Protein AF-A0A5P1E0C6-F1 (afdb_monomer_lite)

Secondary structure (DSSP, 8-state):
------PPPPPPPP---------------PPPPP----------STTSHHHHHHHHHHHHHHHHHHTSHHHHTT-HHHHHT--TT--EEHHHHTTSHHHHHHHHHHHTT-S-HHHHHHHHHHT-SSEEEETTEEEETTTGGGGS---TTSSSSSSSSS--

Organism: Asparagus officinalis (NCBI:txid4686)

Foldseek 3Di:
DDDDPDDDDDDDDDDDDDDDDDDDDPDDDDDDPDDDDDDPPPPPPVPLPPVLVVLLVQLLVVVLVCLDPVNLQPPVVQLVQQDPVAKHFVVSVCPPPSNVVSVVVCVVVDPDSQVSSQVSQVPDPQWDDDDRIIGGPPCSNVRHPPPPPDPPPPPPPPDD

Structure (mmCIF, N/CA/C/O backbone):
data_AF-A0A5P1E0C6-F1
#
_entry.id   AF-A0A5P1E0C6-F1
#
loop_
_atom_site.group_PDB
_atom_site.id
_atom_site.type_symbol
_atom_site.label_atom_id
_atom_site.label_alt_id
_atom_site.label_comp_id
_atom_site.label_asym_id
_atom_site.label_entity_id
_atom_site.label_seq_id
_atom_site.pdbx_PDB_ins_code
_atom_site.Cartn_x
_atom_site.Cartn_y
_atom_site.Cartn_z
_atom_site.occupancy
_atom_site.B_iso_or_equiv
_atom_site.auth_seq_id
_atom_site.auth_comp_id
_atom_site.auth_asym_id
_atom_site.auth_atom_id
_atom_site.pdbx_PDB_model_num
ATOM 1 N N . MET A 1 1 ? 13.993 34.635 22.133 1.00 41.94 1 MET A N 1
ATOM 2 C CA . MET A 1 1 ? 14.045 34.100 23.512 1.00 41.94 1 MET A CA 1
ATOM 3 C C . MET A 1 1 ? 12.814 33.225 23.699 1.00 41.94 1 MET A C 1
ATOM 5 O O . MET A 1 1 ? 11.709 33.728 23.561 1.00 41.94 1 MET A O 1
ATOM 9 N N . SER A 1 2 ? 13.009 31.916 23.854 1.00 43.97 2 SER A N 1
ATOM 10 C CA . SER A 1 2 ? 11.947 30.899 23.913 1.00 43.97 2 SER A CA 1
ATOM 11 C C . SER A 1 2 ? 11.315 30.817 25.309 1.00 43.97 2 SER A C 1
ATOM 13 O O . SER A 1 2 ? 12.060 30.924 26.283 1.00 43.97 2 SER A O 1
ATOM 15 N N . PRO 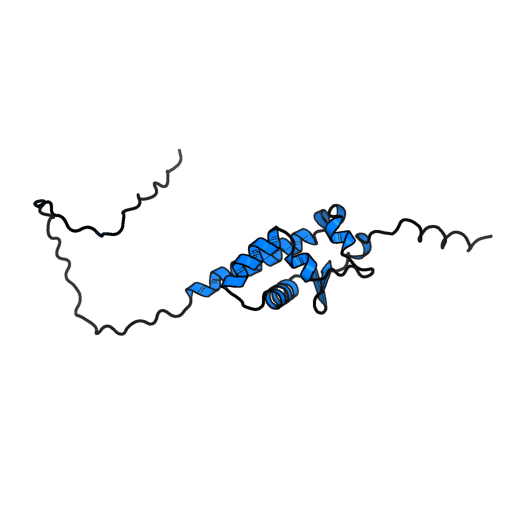A 1 3 ? 10.006 30.546 25.458 1.00 48.19 3 PRO A N 1
ATOM 16 C CA . PRO A 1 3 ? 9.462 30.100 26.732 1.00 48.19 3 PRO A CA 1
ATOM 17 C C . PRO A 1 3 ? 9.581 28.572 26.843 1.00 48.19 3 PRO A C 1
ATOM 19 O O . PRO A 1 3 ? 8.964 27.816 26.093 1.00 48.19 3 PRO A O 1
ATOM 22 N N . SER A 1 4 ? 10.419 28.120 27.774 1.00 47.03 4 SER A N 1
ATOM 23 C CA . SER A 1 4 ? 10.611 26.710 28.114 1.00 47.03 4 SER A CA 1
ATOM 24 C C . SER A 1 4 ? 9.369 26.141 28.801 1.00 47.03 4 SER A C 1
ATOM 26 O O . SER A 1 4 ? 8.987 26.581 29.883 1.00 47.03 4 SER A O 1
ATOM 28 N N . ILE A 1 5 ? 8.766 25.119 28.194 1.00 55.75 5 ILE A N 1
ATOM 29 C CA . ILE A 1 5 ? 7.744 24.276 28.823 1.00 55.75 5 ILE A CA 1
ATOM 30 C C . ILE A 1 5 ? 8.452 23.406 29.867 1.00 55.75 5 ILE A C 1
ATOM 32 O O . ILE A 1 5 ? 9.070 22.391 29.538 1.00 55.75 5 ILE A O 1
ATOM 36 N N . MET A 1 6 ? 8.403 23.819 31.133 1.00 48.59 6 MET A N 1
ATOM 37 C CA . MET A 1 6 ? 8.906 23.012 32.241 1.00 48.59 6 MET A CA 1
ATOM 38 C C . MET A 1 6 ? 7.873 21.929 32.564 1.00 48.59 6 MET A C 1
ATOM 40 O O . MET A 1 6 ? 6.776 22.209 33.042 1.00 48.59 6 MET A O 1
ATOM 44 N N . ARG A 1 7 ? 8.212 20.679 32.246 1.00 55.84 7 ARG A N 1
ATOM 45 C CA . ARG A 1 7 ? 7.417 19.499 32.605 1.00 55.84 7 ARG A CA 1
ATOM 46 C C . ARG A 1 7 ? 7.321 19.401 34.138 1.00 55.84 7 ARG A C 1
ATOM 48 O O . ARG A 1 7 ? 8.361 19.523 34.788 1.00 55.84 7 ARG A O 1
ATOM 55 N N . PRO A 1 8 ? 6.141 19.160 34.737 1.00 57.88 8 PRO A N 1
ATOM 56 C CA . PRO A 1 8 ? 6.060 18.911 36.171 1.00 57.88 8 PRO A CA 1
ATOM 57 C C . PRO A 1 8 ? 6.741 17.572 36.524 1.00 57.88 8 PRO A C 1
ATOM 59 O O . PRO A 1 8 ? 6.623 16.607 35.762 1.00 57.88 8 PRO A O 1
ATOM 62 N N . PRO A 1 9 ? 7.470 17.496 37.654 1.00 52.75 9 PRO A N 1
ATOM 63 C CA . PRO A 1 9 ? 8.163 16.286 38.075 1.00 52.75 9 PRO A CA 1
ATOM 64 C C . PRO A 1 9 ? 7.170 15.214 38.540 1.00 52.75 9 PRO A C 1
ATOM 66 O O . PRO A 1 9 ? 6.181 15.502 39.215 1.00 52.75 9 PRO A O 1
ATOM 69 N N . LEU A 1 10 ? 7.471 13.966 38.182 1.00 47.59 10 LEU A N 1
ATOM 70 C CA . LEU A 1 10 ? 6.778 12.756 38.621 1.00 47.59 10 LEU A CA 1
ATOM 71 C C . LEU A 1 10 ? 6.708 12.719 40.155 1.00 47.59 10 LEU A C 1
ATOM 73 O O . LEU A 1 10 ? 7.746 12.700 40.815 1.00 47.59 10 LEU A O 1
ATOM 77 N N . ARG A 1 11 ? 5.500 12.672 40.729 1.00 55.47 11 ARG A N 1
ATOM 78 C CA . ARG A 1 11 ? 5.332 12.249 42.125 1.00 55.47 11 ARG A CA 1
ATOM 79 C C . ARG A 1 11 ? 5.000 10.752 42.169 1.00 55.47 11 ARG A C 1
ATOM 81 O O . ARG A 1 11 ? 4.111 10.332 41.427 1.00 55.47 11 ARG A O 1
ATOM 88 N N . PRO A 1 12 ? 5.698 9.953 42.999 1.00 43.66 12 PRO A N 1
ATOM 89 C CA . PRO A 1 12 ? 5.427 8.527 43.165 1.00 43.6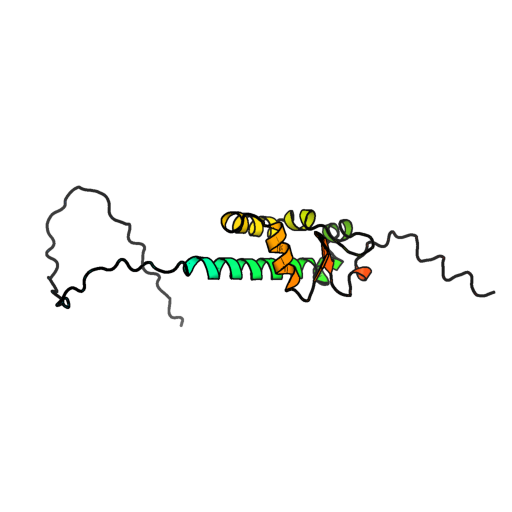6 12 PRO A CA 1
ATOM 90 C C . PRO A 1 12 ? 4.098 8.303 43.895 1.00 43.66 12 PRO A C 1
ATOM 92 O O . PRO A 1 12 ? 3.757 9.050 44.813 1.00 43.66 12 PRO A O 1
ATOM 95 N N . PHE A 1 13 ? 3.365 7.261 43.504 1.00 47.72 13 PHE A N 1
ATOM 96 C CA . PHE A 1 13 ? 2.170 6.804 44.213 1.00 47.72 13 PHE A CA 1
ATOM 97 C C . PHE A 1 13 ? 2.519 6.225 45.601 1.00 47.72 13 PHE A C 1
ATOM 99 O O . PHE A 1 13 ? 3.617 5.693 45.780 1.00 47.72 13 PHE A O 1
ATOM 106 N N . PRO A 1 14 ? 1.606 6.334 46.587 1.00 45.62 14 PRO A N 1
ATOM 107 C CA . PRO A 1 14 ? 1.903 6.132 47.996 1.00 45.62 14 PRO A CA 1
ATOM 108 C C . PRO A 1 14 ? 1.764 4.667 48.408 1.00 45.62 14 PRO A C 1
ATOM 110 O O . PRO A 1 14 ? 0.719 4.042 48.247 1.00 45.62 14 PRO A O 1
ATOM 113 N N . GLY A 1 15 ? 2.814 4.157 49.031 1.00 47.97 15 GLY A N 1
ATOM 114 C CA . GLY A 1 15 ? 2.782 2.916 49.779 1.00 47.97 15 GLY A CA 1
ATOM 115 C C . GLY A 1 15 ? 4.091 2.781 50.525 1.00 47.97 15 GLY A C 1
ATOM 116 O O . GLY A 1 15 ? 5.066 2.352 49.931 1.00 47.97 15 GLY A O 1
ATOM 117 N N . ASN A 1 16 ? 4.127 3.233 51.779 1.00 41.41 16 ASN A N 1
ATOM 118 C CA . ASN A 1 16 ? 4.887 2.589 52.848 1.00 41.41 16 ASN A CA 1
ATOM 119 C C . ASN A 1 16 ? 4.484 3.186 54.215 1.00 41.41 16 ASN A C 1
ATOM 121 O O . ASN A 1 16 ? 4.415 4.411 54.343 1.00 41.41 16 ASN A O 1
ATOM 125 N N . PRO A 1 17 ? 4.215 2.349 55.234 1.00 49.72 17 PRO A N 1
ATOM 126 C CA . PRO A 1 17 ? 3.846 2.781 56.572 1.00 49.72 17 PRO A CA 1
ATOM 127 C C . PRO A 1 17 ? 5.102 2.857 57.445 1.00 49.72 17 PRO A C 1
ATOM 129 O O . PRO A 1 17 ? 5.602 1.833 57.891 1.00 49.72 17 PRO A O 1
ATOM 132 N N . MET A 1 18 ? 5.631 4.048 57.708 1.00 47.81 18 MET A N 1
ATOM 133 C CA . MET A 1 18 ? 6.392 4.300 58.937 1.00 47.81 18 MET A CA 1
ATOM 134 C C . MET A 1 18 ? 6.604 5.797 59.114 1.00 47.81 18 MET A C 1
ATOM 136 O O . MET A 1 18 ? 6.928 6.513 58.171 1.00 47.81 18 MET A O 1
ATOM 140 N N . GLY A 1 19 ? 6.282 6.258 60.317 1.00 49.53 19 GLY A N 1
ATOM 141 C CA . GLY A 1 19 ? 5.934 7.639 60.582 1.00 49.53 19 GLY A CA 1
ATOM 142 C C . GLY A 1 19 ? 7.094 8.614 60.572 1.00 49.53 19 GLY A C 1
ATOM 143 O O . GLY A 1 19 ? 8.206 8.272 60.938 1.00 49.53 19 GLY A O 1
ATOM 144 N N . PHE A 1 20 ? 6.757 9.861 60.265 1.00 45.25 20 PHE A N 1
ATOM 145 C CA . PHE A 1 20 ? 7.398 11.039 60.825 1.00 45.25 20 PHE A CA 1
ATOM 146 C C . PHE A 1 20 ? 6.290 12.061 61.100 1.00 45.25 20 PHE A C 1
ATOM 148 O O . PHE A 1 20 ? 5.470 12.362 60.234 1.00 45.25 20 PHE A O 1
ATOM 155 N N . HIS A 1 21 ? 6.211 12.464 62.366 1.00 46.50 21 HIS A N 1
ATOM 156 C CA . HIS A 1 21 ? 5.286 13.448 62.918 1.00 46.50 21 HIS A CA 1
ATOM 157 C C . HIS A 1 21 ? 5.655 14.868 62.455 1.00 46.50 21 HIS A C 1
ATOM 159 O O . HIS A 1 21 ? 6.815 15.138 62.154 1.00 46.50 21 HIS A O 1
ATOM 165 N N . ASP A 1 22 ? 4.662 15.756 62.534 1.00 50.59 22 ASP A N 1
ATOM 166 C CA . ASP A 1 22 ? 4.786 17.216 62.643 1.00 50.59 22 ASP A CA 1
ATOM 167 C C . ASP A 1 22 ? 5.135 18.036 61.384 1.00 50.59 22 ASP A C 1
ATOM 169 O O . ASP A 1 22 ? 6.271 18.434 61.150 1.00 50.59 22 ASP A O 1
ATOM 173 N N . VAL A 1 23 ? 4.100 18.400 60.617 1.00 48.44 23 VAL A N 1
ATOM 174 C CA . VAL A 1 23 ? 4.017 19.720 59.962 1.00 48.44 23 VAL A CA 1
ATOM 175 C C . VAL A 1 23 ? 2.539 20.119 59.836 1.00 48.44 23 VAL A C 1
ATOM 177 O O . VAL A 1 23 ? 1.795 19.458 59.108 1.00 48.44 23 VAL A O 1
ATOM 180 N N . PRO A 1 24 ? 2.062 21.173 60.526 1.00 41.38 24 PRO A N 1
ATOM 181 C CA . PRO A 1 24 ? 0.678 21.613 60.404 1.00 41.38 24 PRO A CA 1
ATOM 182 C C . PRO A 1 24 ? 0.473 22.287 59.042 1.00 41.38 24 PRO A C 1
ATOM 184 O O . PRO A 1 24 ? 0.970 23.383 58.787 1.00 41.38 24 PRO A O 1
ATOM 187 N N . HIS A 1 25 ? -0.263 21.633 58.144 1.00 46.19 25 HIS A N 1
ATOM 188 C CA . HIS A 1 25 ? -0.724 22.264 56.910 1.00 46.19 25 HIS A CA 1
ATOM 189 C C . HIS A 1 25 ? -1.952 23.139 57.213 1.00 46.19 25 HIS A C 1
ATOM 191 O O . HIS A 1 25 ? -2.878 22.663 57.874 1.00 46.19 25 HIS A O 1
ATOM 197 N N . PRO A 1 26 ? -1.993 24.405 56.755 1.00 42.91 26 PRO A N 1
ATOM 198 C CA . PRO A 1 26 ? -3.139 25.272 56.990 1.00 42.91 26 PRO A CA 1
ATOM 199 C C . PRO A 1 26 ? -4.388 24.673 56.333 1.00 42.91 26 PRO A C 1
ATOM 201 O O . PRO A 1 26 ? -4.433 24.440 55.125 1.00 42.91 26 PRO A O 1
ATOM 204 N N . ILE A 1 27 ? -5.396 24.400 57.159 1.00 37.31 27 ILE A N 1
ATOM 205 C CA . ILE A 1 27 ? -6.679 23.816 56.773 1.00 37.31 27 ILE A CA 1
ATOM 206 C C . ILE A 1 27 ? -7.473 24.853 55.967 1.00 37.31 27 ILE A C 1
ATOM 208 O O . ILE A 1 27 ? -8.076 25.765 56.528 1.00 37.31 27 ILE A O 1
ATOM 212 N N . TYR A 1 28 ? -7.476 24.722 54.640 1.00 40.53 28 TYR A N 1
ATOM 213 C CA . TYR A 1 28 ? -8.391 25.459 53.764 1.00 40.53 28 TYR A CA 1
ATOM 214 C C . TYR A 1 28 ? -9.650 24.602 53.557 1.00 40.53 28 TYR A C 1
ATOM 216 O O . TYR A 1 28 ? -9.662 23.689 52.733 1.00 40.53 28 TYR A O 1
ATOM 224 N N . ILE A 1 29 ? -10.705 24.837 54.347 1.00 39.88 29 ILE A N 1
ATOM 225 C CA . ILE A 1 29 ? -11.998 24.149 54.181 1.00 39.88 29 ILE A CA 1
ATOM 226 C C . ILE A 1 29 ? -12.760 24.836 53.044 1.00 39.88 29 ILE A C 1
ATOM 228 O O . ILE A 1 29 ? -13.276 25.938 53.212 1.00 39.88 29 ILE A O 1
ATOM 232 N N . MET A 1 30 ? -12.838 24.184 51.883 1.00 46.28 30 MET A N 1
ATOM 233 C CA . MET A 1 30 ? -13.811 24.542 50.846 1.00 46.28 30 MET A CA 1
ATOM 234 C C . MET A 1 30 ? -15.181 23.926 51.186 1.00 46.28 30 MET A C 1
ATOM 236 O O . MET A 1 30 ? -15.235 22.752 51.562 1.00 46.28 30 MET A O 1
ATOM 240 N N . PRO A 1 31 ? -16.292 24.669 51.035 1.00 40.03 31 PRO A N 1
ATOM 241 C CA . PRO A 1 31 ? -17.631 24.139 51.264 1.00 40.03 31 PRO A CA 1
ATOM 242 C C . PRO A 1 31 ? -18.027 23.175 50.134 1.00 40.03 31 PRO A C 1
ATOM 244 O O . PRO A 1 31 ? -18.014 23.532 48.957 1.00 40.03 31 PRO A O 1
ATOM 247 N N . GLN A 1 32 ? -18.359 21.937 50.498 1.00 47.38 32 GLN A N 1
ATOM 248 C CA . GLN A 1 32 ? -18.805 20.888 49.577 1.00 47.38 32 GLN A CA 1
ATOM 249 C C . GLN A 1 32 ? -20.314 21.054 49.295 1.00 47.38 32 GLN A C 1
ATOM 251 O O . GLN A 1 32 ? -21.074 21.222 50.251 1.00 47.38 32 GLN A O 1
ATOM 256 N N . PRO A 1 33 ? -20.784 21.020 48.032 1.00 45.44 33 PRO A N 1
ATOM 257 C CA . PRO A 1 33 ? -22.214 21.052 47.730 1.00 45.44 33 PRO A CA 1
ATOM 258 C C . PRO A 1 33 ? -22.906 19.722 48.102 1.00 45.44 33 PRO A C 1
ATOM 260 O O . PRO A 1 33 ? -22.259 18.672 48.098 1.00 45.44 33 PRO A O 1
ATOM 263 N N . PRO A 1 34 ? -24.213 19.755 48.433 1.00 50.59 34 PRO A N 1
ATOM 264 C CA . PRO A 1 34 ? -24.933 18.633 49.030 1.00 50.59 34 PRO A CA 1
ATOM 265 C C . PRO A 1 34 ? -24.958 17.392 48.128 1.00 50.59 34 PRO A C 1
ATOM 267 O O . PRO A 1 34 ? -25.196 17.459 46.923 1.00 50.59 34 PRO A O 1
ATOM 270 N N . SER A 1 35 ? -24.701 16.252 48.764 1.00 56.81 35 SER A N 1
ATOM 271 C CA . SER A 1 35 ? -24.497 14.919 48.201 1.00 56.81 35 SER A CA 1
ATOM 272 C C . SER A 1 35 ? -25.648 14.439 47.314 1.00 56.81 35 SER A C 1
ATOM 274 O O . SER A 1 35 ? -26.707 14.056 47.812 1.00 56.81 35 SER A O 1
ATOM 276 N N . VAL A 1 36 ? -25.409 14.377 46.002 1.00 54.34 36 VAL A N 1
ATOM 277 C CA . VAL A 1 36 ? -26.194 13.529 45.095 1.00 54.34 36 VAL A CA 1
ATOM 278 C C . VAL A 1 36 ? -25.740 12.067 45.240 1.00 54.34 36 VAL A C 1
ATOM 280 O O . VAL A 1 36 ? -24.536 11.818 45.352 1.00 54.34 36 VAL A O 1
ATOM 283 N N . PRO A 1 37 ? -26.662 11.087 45.264 1.00 46.75 37 PRO A N 1
ATOM 284 C CA . PRO A 1 37 ? -26.302 9.679 45.377 1.00 46.75 37 PRO A CA 1
ATOM 285 C C . PRO A 1 37 ? -25.487 9.233 44.158 1.00 46.75 37 PRO A C 1
ATOM 287 O O . PRO A 1 37 ? -25.848 9.491 43.009 1.00 46.75 37 PRO A O 1
ATOM 290 N N . PHE A 1 38 ? -24.362 8.577 44.439 1.00 50.94 38 PHE A N 1
ATO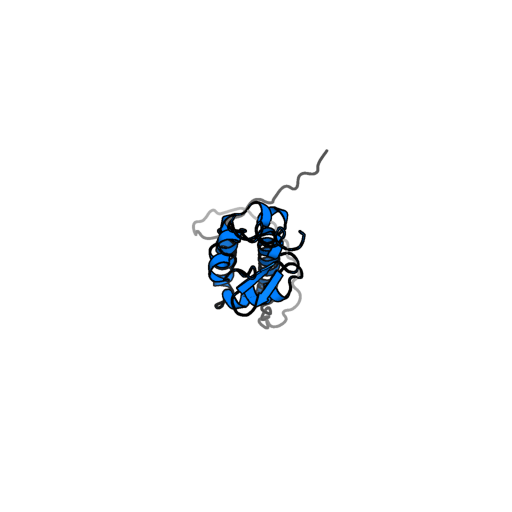M 291 C CA . PHE A 1 38 ? -23.395 8.077 43.470 1.00 50.94 38 PHE A CA 1
ATOM 292 C C . PHE A 1 38 ? -24.035 6.996 42.592 1.00 50.94 38 PHE A C 1
ATOM 294 O O . PHE A 1 38 ? -24.077 5.821 42.952 1.00 50.94 38 PHE A O 1
ATOM 301 N N . VAL A 1 39 ? -24.541 7.393 41.428 1.00 52.50 39 VAL A N 1
ATOM 302 C CA . VAL A 1 39 ? -24.747 6.457 40.324 1.00 52.50 39 VAL A CA 1
ATOM 303 C C . VAL A 1 39 ? -23.352 6.181 39.758 1.00 52.50 39 VAL A C 1
ATOM 305 O O . VAL A 1 39 ? -22.677 7.145 39.384 1.00 52.50 39 VAL A O 1
ATOM 308 N N . PRO A 1 40 ? -22.865 4.926 39.713 1.00 45.34 40 PRO A N 1
ATOM 309 C CA . PRO A 1 40 ? -21.612 4.631 39.040 1.00 45.34 40 PRO A CA 1
ATOM 310 C C . PRO A 1 40 ? -21.799 5.001 37.571 1.00 45.34 40 PRO A C 1
ATOM 312 O O . PRO A 1 40 ? -22.482 4.304 36.822 1.00 45.34 40 PRO A O 1
ATOM 315 N N . TYR A 1 41 ? -21.232 6.138 37.172 1.00 46.06 41 TYR A N 1
ATOM 316 C CA . TYR A 1 41 ? -21.118 6.510 35.774 1.00 46.06 41 TYR A CA 1
ATOM 317 C C . TYR A 1 41 ? -20.312 5.406 35.094 1.00 46.06 41 TYR A C 1
ATOM 319 O O . TYR A 1 41 ? -19.089 5.336 35.224 1.00 46.06 41 TYR A O 1
ATOM 327 N N . GLN A 1 42 ? -21.005 4.515 34.389 1.00 49.59 42 GLN A N 1
ATOM 328 C CA . GLN A 1 42 ? -20.379 3.673 33.388 1.00 49.59 42 GLN A CA 1
ATOM 329 C C . GLN A 1 42 ? -19.858 4.629 32.321 1.00 49.59 42 GLN A C 1
ATOM 331 O O . GLN A 1 42 ? -20.617 5.122 31.490 1.00 49.59 42 GLN A O 1
ATOM 336 N N . VAL A 1 43 ? -18.571 4.968 32.400 1.00 55.09 43 VAL A N 1
ATOM 337 C CA . VAL A 1 43 ? -17.883 5.651 31.309 1.00 55.09 43 VAL A CA 1
ATOM 338 C C . VAL A 1 43 ? -18.064 4.783 30.061 1.00 55.09 43 VAL A C 1
ATOM 340 O O . VAL A 1 43 ? -17.653 3.621 30.073 1.00 55.09 43 VAL A O 1
ATOM 343 N N . PRO A 1 44 ? -18.716 5.279 28.995 1.00 50.03 44 PRO A N 1
ATOM 344 C CA . PRO A 1 44 ? -18.810 4.523 27.757 1.00 50.03 44 PRO A CA 1
ATOM 345 C C . PRO A 1 44 ? -17.391 4.267 27.242 1.00 50.03 44 PRO A C 1
ATOM 347 O O . PRO A 1 44 ? -16.526 5.132 27.382 1.00 50.03 44 PRO A O 1
ATOM 350 N N . ASN A 1 45 ? -17.159 3.102 26.635 1.00 56.56 45 ASN A N 1
ATOM 351 C CA . ASN A 1 45 ? -15.893 2.602 26.071 1.00 56.56 45 ASN A CA 1
ATOM 352 C C . ASN A 1 45 ? -15.227 3.489 24.974 1.00 56.56 45 ASN A C 1
ATOM 354 O O . ASN A 1 45 ? -14.529 2.983 24.097 1.00 56.56 45 ASN A O 1
ATOM 358 N N . ALA A 1 46 ? -15.382 4.812 24.994 1.00 52.84 46 ALA A N 1
ATOM 359 C CA . ALA A 1 46 ? -14.878 5.746 23.990 1.00 52.84 46 ALA A CA 1
ATOM 360 C C . ALA A 1 46 ? -13.338 5.809 23.884 1.00 52.84 46 ALA A C 1
ATOM 362 O O . ALA A 1 46 ? -12.821 6.366 22.920 1.00 52.84 46 ALA A O 1
ATOM 363 N N . MET A 1 47 ? -12.584 5.220 24.819 1.00 51.19 47 MET A N 1
ATOM 364 C CA . MET A 1 47 ? -11.114 5.256 24.780 1.00 51.19 47 MET A CA 1
ATOM 365 C C . MET A 1 47 ? -10.472 4.280 23.778 1.00 51.19 47 MET A C 1
ATOM 367 O O . MET A 1 47 ? -9.298 4.443 23.458 1.00 51.19 47 MET A O 1
ATOM 371 N N . PHE A 1 48 ? -11.202 3.291 23.251 1.00 51.97 48 PHE A N 1
ATOM 372 C CA . PHE A 1 48 ? -10.628 2.294 22.328 1.00 51.97 48 PHE A CA 1
ATOM 373 C C . PHE A 1 48 ? -10.614 2.721 20.852 1.00 51.97 48 PHE A C 1
ATOM 375 O O . PHE A 1 48 ? -9.857 2.168 20.055 1.00 51.97 48 PHE A O 1
ATOM 382 N N . PHE A 1 49 ? -11.420 3.712 20.477 1.00 52.50 49 PHE A N 1
ATOM 383 C CA . PHE A 1 49 ? -11.632 4.084 19.078 1.00 52.50 49 PHE A CA 1
ATOM 384 C C . PHE A 1 49 ? -10.485 4.890 18.428 1.00 52.50 49 PHE A C 1
ATOM 386 O O . PHE A 1 49 ? -10.065 4.503 17.338 1.00 52.50 49 PHE A O 1
ATOM 393 N N . PRO A 1 50 ? -9.860 5.911 19.059 1.00 61.00 50 PRO A N 1
ATOM 394 C CA . PRO A 1 50 ? -8.860 6.730 18.359 1.00 61.00 50 PRO A CA 1
ATOM 395 C C . PRO A 1 50 ? -7.558 5.978 18.029 1.00 61.00 50 PRO A C 1
ATOM 397 O O . PRO A 1 50 ? -6.859 6.328 17.073 1.00 61.00 50 PRO A O 1
ATOM 400 N N . ALA A 1 51 ? -7.222 4.931 18.788 1.00 68.19 51 ALA A N 1
ATOM 401 C CA . ALA A 1 51 ? -6.019 4.134 18.551 1.00 68.19 51 ALA A CA 1
ATOM 402 C C . ALA A 1 51 ? -6.146 3.255 17.296 1.00 68.19 51 ALA A C 1
ATOM 404 O O . ALA A 1 51 ? -5.204 3.150 16.511 1.00 68.19 51 ALA A O 1
ATOM 405 N N . LEU A 1 52 ? -7.323 2.662 17.078 1.00 72.38 52 LEU A N 1
ATOM 406 C CA . LEU A 1 52 ? -7.591 1.788 15.936 1.00 72.38 52 LEU A CA 1
ATOM 407 C C . LEU A 1 52 ? -7.570 2.557 14.611 1.00 72.38 52 LEU A C 1
ATOM 409 O O . LEU A 1 52 ? -6.977 2.088 13.640 1.00 72.38 52 LEU A O 1
ATOM 413 N N . ASP A 1 53 ? -8.163 3.750 14.581 1.00 78.75 53 ASP A N 1
ATOM 414 C CA . ASP A 1 53 ? -8.170 4.604 13.388 1.00 78.75 53 ASP A CA 1
ATOM 415 C C . ASP A 1 53 ? -6.777 5.158 13.068 1.00 78.75 53 ASP A C 1
ATOM 417 O O . ASP A 1 53 ? -6.365 5.185 11.906 1.00 78.75 53 ASP A O 1
ATOM 421 N N . SER A 1 54 ? -5.999 5.501 14.099 1.00 82.94 54 SER A N 1
ATOM 422 C CA . SER A 1 54 ? -4.599 5.905 13.929 1.00 82.94 54 SER A CA 1
ATOM 423 C C . SER A 1 54 ? -3.754 4.775 13.326 1.00 82.94 54 SER A C 1
ATOM 425 O O . SER A 1 54 ? -2.992 5.004 12.386 1.00 82.94 54 SER A O 1
ATOM 427 N N . LEU A 1 55 ? -3.929 3.537 13.804 1.00 83.06 55 LEU A N 1
ATOM 428 C CA . LEU A 1 55 ? -3.249 2.360 13.255 1.00 83.06 55 LEU A CA 1
ATOM 429 C C . LEU A 1 55 ? -3.685 2.058 11.814 1.00 83.06 55 LEU A C 1
ATOM 431 O O . LEU A 1 55 ? -2.838 1.712 10.989 1.00 83.06 55 LEU A O 1
ATOM 435 N N . ARG A 1 56 ? -4.976 2.229 11.482 1.00 85.25 56 ARG A N 1
ATOM 436 C CA . ARG A 1 56 ? -5.467 2.122 10.094 1.00 85.25 56 ARG A CA 1
ATOM 437 C C . ARG A 1 56 ? -4.759 3.109 9.180 1.00 85.25 56 ARG A C 1
ATOM 439 O O . ARG A 1 56 ? -4.255 2.704 8.137 1.00 85.25 56 ARG A O 1
ATOM 446 N N . ALA A 1 57 ? -4.685 4.377 9.576 1.00 86.25 57 ALA A N 1
ATOM 447 C CA . ALA A 1 57 ? -4.030 5.414 8.784 1.00 86.25 57 ALA A CA 1
ATOM 448 C C . ALA A 1 57 ? -2.530 5.130 8.590 1.00 86.25 57 ALA A C 1
ATOM 450 O O . ALA A 1 57 ? -2.012 5.260 7.481 1.00 86.25 57 ALA A O 1
ATOM 451 N N . GLN A 1 58 ? -1.840 4.680 9.643 1.00 87.38 58 GLN A N 1
ATOM 452 C CA . GLN A 1 58 ? -0.427 4.294 9.566 1.00 87.38 58 GLN A CA 1
ATOM 453 C C . GLN A 1 58 ? -0.200 3.105 8.630 1.00 87.38 58 GLN A C 1
ATOM 455 O O . GLN A 1 58 ? 0.722 3.135 7.813 1.00 87.38 58 GLN A O 1
ATOM 460 N N . LEU A 1 59 ? -1.044 2.075 8.726 1.00 88.06 59 LEU A N 1
ATOM 461 C CA . LEU A 1 59 ? -0.994 0.917 7.841 1.00 88.06 59 LEU A CA 1
ATOM 462 C C . LEU A 1 59 ? -1.232 1.331 6.387 1.00 88.06 59 LEU A C 1
ATOM 464 O O . LEU A 1 59 ? -0.459 0.941 5.515 1.00 88.06 59 LEU A O 1
ATOM 468 N N . LEU A 1 60 ? -2.260 2.143 6.137 1.00 89.19 60 LEU A N 1
ATOM 469 C CA . LEU A 1 60 ? -2.600 2.642 4.808 1.00 89.19 60 LEU A CA 1
ATOM 470 C C . LEU A 1 60 ? -1.410 3.369 4.182 1.00 89.19 60 LEU A C 1
ATOM 472 O O . LEU A 1 60 ? -0.921 2.947 3.138 1.00 89.19 60 LEU A O 1
ATOM 476 N N . HIS A 1 61 ? -0.865 4.367 4.876 1.00 89.81 61 HIS A N 1
ATOM 477 C CA . HIS A 1 61 ? 0.287 5.125 4.397 1.00 89.81 61 HIS A CA 1
ATOM 478 C C . HIS A 1 61 ? 1.512 4.234 4.135 1.00 89.81 61 HIS A C 1
ATOM 480 O O . HIS A 1 61 ? 2.233 4.414 3.153 1.00 89.81 61 HIS A O 1
ATOM 486 N N . GLN A 1 62 ? 1.746 3.234 4.988 1.00 89.81 62 GLN A N 1
ATOM 487 C CA . GLN A 1 62 ? 2.885 2.337 4.832 1.00 89.81 62 GLN A CA 1
ATOM 488 C C . GLN A 1 62 ? 2.754 1.434 3.598 1.00 89.81 62 GLN A C 1
ATOM 490 O O . GLN A 1 62 ? 3.750 1.219 2.904 1.00 89.81 62 GLN A O 1
ATOM 495 N N . ILE A 1 63 ? 1.555 0.921 3.305 1.00 89.12 63 ILE A N 1
ATOM 496 C CA . ILE A 1 63 ? 1.323 0.136 2.087 1.00 89.12 63 ILE A CA 1
ATOM 497 C C . ILE A 1 63 ? 1.383 1.028 0.846 1.00 89.12 63 ILE A C 1
ATOM 499 O O . ILE A 1 63 ? 2.043 0.661 -0.124 1.00 89.12 63 ILE A O 1
ATOM 503 N N . GLU A 1 64 ? 0.782 2.217 0.880 1.00 90.94 64 GLU A N 1
ATOM 504 C CA . GLU A 1 64 ? 0.855 3.164 -0.238 1.00 90.94 64 GLU A CA 1
ATOM 505 C C . GLU A 1 64 ? 2.296 3.542 -0.579 1.00 90.94 64 GLU A C 1
ATOM 507 O O . GLU A 1 64 ? 2.650 3.622 -1.753 1.00 90.94 64 GLU A O 1
ATOM 512 N N . TYR A 1 65 ? 3.153 3.685 0.432 1.00 90.44 65 TYR A N 1
ATOM 513 C CA . TYR A 1 65 ? 4.579 3.897 0.225 1.00 90.44 65 TYR A CA 1
ATOM 514 C C . TYR A 1 65 ? 5.259 2.701 -0.454 1.00 90.44 65 TYR A C 1
ATOM 516 O O . TYR A 1 65 ? 6.018 2.895 -1.404 1.00 90.44 65 TYR A O 1
ATOM 524 N N . TYR A 1 66 ? 4.988 1.466 -0.017 1.00 89.44 66 TYR A N 1
ATOM 525 C CA . TYR A 1 66 ? 5.575 0.272 -0.643 1.00 89.44 66 TYR A CA 1
ATOM 526 C C . TYR A 1 66 ? 5.177 0.124 -2.114 1.00 89.44 66 TYR A C 1
ATOM 528 O O . TYR A 1 66 ? 6.008 -0.247 -2.944 1.00 89.44 66 TYR A O 1
ATOM 536 N N . PHE A 1 67 ? 3.930 0.467 -2.437 1.00 89.81 67 PHE A N 1
ATOM 537 C CA . PHE A 1 67 ? 3.405 0.474 -3.801 1.00 89.81 67 PHE A CA 1
ATOM 538 C C . PHE A 1 67 ? 3.586 1.823 -4.518 1.00 89.81 67 PHE A C 1
ATOM 540 O O . PHE A 1 67 ? 3.046 2.017 -5.606 1.00 89.81 67 PHE A O 1
ATOM 547 N N . SER A 1 68 ? 4.349 2.759 -3.949 1.00 90.50 68 SER A N 1
ATOM 548 C CA . SER A 1 68 ? 4.677 4.017 -4.618 1.00 90.50 68 SER A CA 1
ATOM 549 C C . SER A 1 68 ? 5.638 3.776 -5.778 1.00 90.50 68 SER A C 1
ATOM 551 O O . SER A 1 68 ? 6.465 2.864 -5.749 1.00 90.50 68 SER A O 1
ATOM 553 N N . ASP A 1 69 ? 5.583 4.639 -6.786 1.00 89.06 69 ASP A N 1
ATOM 554 C CA . ASP A 1 69 ? 6.397 4.533 -7.999 1.00 89.06 69 ASP A CA 1
ATOM 555 C C . ASP A 1 69 ? 7.912 4.569 -7.690 1.00 89.06 69 ASP A C 1
ATOM 557 O O . ASP A 1 69 ? 8.728 3.899 -8.334 1.00 89.06 69 ASP A O 1
ATOM 561 N N . GLN A 1 70 ? 8.292 5.309 -6.643 1.00 88.94 70 GLN A N 1
ATOM 562 C CA . GLN A 1 70 ? 9.671 5.416 -6.165 1.00 88.94 70 GLN A CA 1
ATOM 563 C C . GLN A 1 70 ? 10.171 4.145 -5.468 1.00 88.94 70 GLN A C 1
ATOM 565 O O . GLN A 1 70 ? 11.346 3.809 -5.619 1.00 88.94 70 GLN A O 1
ATOM 570 N N . ASN A 1 71 ? 9.314 3.456 -4.704 1.00 90.44 71 ASN A N 1
ATOM 571 C CA . ASN A 1 71 ? 9.691 2.200 -4.057 1.00 90.44 71 ASN A CA 1
ATOM 572 C C . ASN A 1 71 ? 9.655 1.051 -5.066 1.00 90.44 71 ASN A C 1
ATOM 574 O O . ASN A 1 71 ? 10.644 0.343 -5.213 1.00 90.44 71 ASN A O 1
ATOM 578 N N . LEU A 1 72 ? 8.572 0.930 -5.838 1.00 88.19 72 LEU A N 1
ATOM 579 C CA . LEU A 1 72 ? 8.387 -0.134 -6.827 1.00 88.19 72 LEU A CA 1
ATOM 580 C C . LEU A 1 72 ? 9.482 -0.192 -7.888 1.00 88.19 72 LEU A C 1
ATOM 582 O O . LEU A 1 72 ? 9.791 -1.271 -8.371 1.00 88.19 72 LEU A O 1
ATOM 586 N N . SER A 1 73 ? 10.091 0.934 -8.255 1.00 86.06 73 SER A N 1
ATOM 587 C CA . SER A 1 73 ? 11.206 0.946 -9.212 1.00 86.06 73 SER A CA 1
ATOM 588 C C . SER A 1 73 ? 12.505 0.348 -8.654 1.00 86.06 73 SER A C 1
ATOM 590 O O . SER A 1 73 ? 13.329 -0.136 -9.429 1.00 86.06 73 SER A O 1
ATOM 592 N N . LYS A 1 74 ? 12.693 0.358 -7.329 1.00 87.38 74 LYS A N 1
ATOM 593 C CA . LYS A 1 74 ? 13.939 -0.045 -6.650 1.00 87.38 74 LYS A CA 1
ATOM 594 C C . LYS A 1 74 ? 13.807 -1.340 -5.854 1.00 87.38 74 LYS A C 1
ATOM 596 O O . LYS A 1 74 ? 14.790 -2.052 -5.675 1.00 87.38 74 LYS A O 1
ATOM 601 N N . ASP A 1 75 ? 12.614 -1.623 -5.352 1.00 87.44 75 ASP A N 1
ATOM 602 C CA . ASP A 1 75 ? 12.336 -2.725 -4.441 1.00 87.44 75 ASP A CA 1
ATOM 603 C C . ASP A 1 75 ? 12.151 -4.029 -5.219 1.00 87.44 75 ASP A C 1
ATOM 605 O O . ASP A 1 75 ? 11.049 -4.440 -5.590 1.00 87.44 75 ASP A O 1
ATOM 609 N N . GLU A 1 76 ? 13.276 -4.682 -5.496 1.00 86.19 76 GLU A N 1
ATOM 610 C CA . GLU A 1 76 ? 13.298 -5.951 -6.211 1.00 86.19 76 GLU A CA 1
ATOM 611 C C . GLU A 1 76 ? 12.570 -7.062 -5.443 1.00 86.19 76 GLU A C 1
ATOM 613 O O . GLU A 1 76 ? 11.976 -7.941 -6.062 1.00 86.19 76 GLU A O 1
ATOM 618 N N . PHE A 1 77 ? 12.557 -7.017 -4.106 1.00 88.38 77 PHE A N 1
ATOM 619 C CA . PHE A 1 77 ? 11.846 -8.014 -3.312 1.00 88.38 77 PHE A CA 1
ATOM 620 C C . PHE A 1 77 ? 10.348 -7.969 -3.605 1.00 88.38 77 PHE A C 1
ATOM 622 O O . PHE A 1 77 ? 9.738 -9.017 -3.830 1.00 88.38 77 PHE A O 1
ATOM 629 N N . LEU A 1 78 ? 9.764 -6.768 -3.634 1.00 88.00 78 LEU A N 1
ATOM 630 C CA . LEU A 1 78 ? 8.342 -6.611 -3.913 1.00 88.00 78 LEU A CA 1
ATOM 631 C C . LEU A 1 78 ? 8.024 -7.009 -5.360 1.00 88.00 78 LEU A C 1
ATOM 633 O O . LEU A 1 78 ? 7.084 -7.767 -5.584 1.00 88.00 78 LEU A O 1
ATOM 637 N N . ARG A 1 79 ? 8.859 -6.600 -6.323 1.00 88.06 79 ARG A N 1
ATOM 638 C CA . ARG A 1 79 ? 8.696 -6.967 -7.740 1.00 88.06 79 ARG A CA 1
ATOM 639 C C . ARG A 1 79 ? 8.830 -8.473 -7.995 1.00 88.06 79 ARG A C 1
ATOM 641 O O . ARG A 1 79 ? 8.087 -9.009 -8.802 1.00 88.06 79 ARG A O 1
ATOM 648 N N . ARG A 1 80 ? 9.727 -9.177 -7.293 1.00 89.19 80 ARG A N 1
ATOM 649 C CA . ARG A 1 80 ? 9.886 -10.645 -7.395 1.00 89.19 80 ARG A CA 1
ATOM 650 C C . ARG A 1 80 ? 8.679 -11.426 -6.873 1.00 89.19 80 ARG A C 1
ATOM 652 O O . ARG A 1 80 ? 8.509 -12.582 -7.236 1.00 89.19 80 ARG A O 1
ATOM 659 N N . HIS A 1 81 ? 7.876 -10.819 -6.000 1.00 89.75 81 HIS A N 1
ATOM 660 C CA . HIS A 1 81 ? 6.648 -11.418 -5.472 1.00 89.75 81 HIS A CA 1
ATOM 661 C C . HIS A 1 81 ? 5.388 -10.950 -6.214 1.00 89.75 81 HIS A C 1
ATOM 663 O O . HIS A 1 81 ? 4.286 -11.327 -5.812 1.00 89.75 81 HIS A O 1
ATOM 669 N N . MET A 1 82 ? 5.536 -10.133 -7.262 1.00 89.31 82 MET A N 1
ATOM 670 C CA . MET A 1 82 ? 4.449 -9.824 -8.184 1.00 89.31 82 MET A CA 1
ATOM 671 C C . MET A 1 82 ? 4.268 -10.982 -9.164 1.00 89.31 82 MET A C 1
ATOM 673 O O . MET A 1 82 ? 5.241 -11.471 -9.732 1.00 89.31 82 MET A O 1
ATOM 677 N N . ASP A 1 83 ? 3.021 -11.401 -9.373 1.00 88.50 83 ASP A N 1
ATOM 678 C CA . ASP A 1 83 ? 2.681 -12.297 -10.481 1.00 88.50 83 ASP A CA 1
ATOM 679 C C . ASP A 1 83 ? 2.658 -11.556 -11.834 1.00 88.50 83 ASP A C 1
ATOM 681 O O . ASP A 1 83 ? 2.845 -10.339 -11.895 1.00 88.50 83 ASP A O 1
ATOM 685 N N . ASP A 1 84 ? 2.385 -12.275 -12.929 1.00 86.44 84 ASP A N 1
ATOM 686 C CA . ASP A 1 84 ? 2.307 -11.724 -14.299 1.00 86.44 84 ASP A CA 1
ATOM 687 C C . ASP A 1 84 ? 1.249 -10.621 -14.465 1.00 86.44 84 ASP A C 1
ATOM 689 O O . ASP A 1 84 ? 1.177 -9.939 -15.489 1.00 86.44 84 ASP A O 1
ATOM 693 N N . GLN A 1 85 ? 0.377 -10.467 -13.472 1.00 86.44 85 GLN A N 1
ATOM 694 C CA . GLN A 1 85 ? -0.6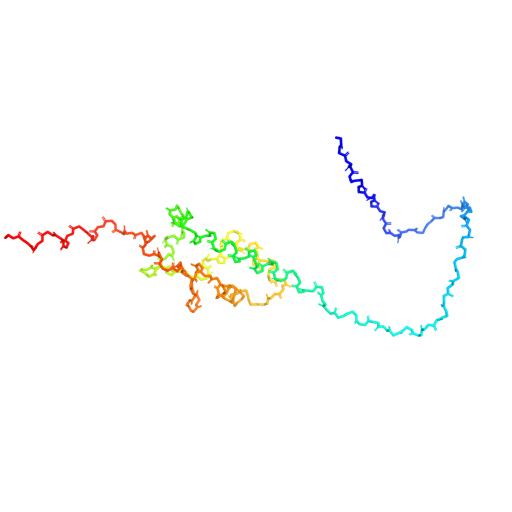63 -9.455 -13.414 1.00 86.44 85 GLN A CA 1
ATOM 695 C C . GLN A 1 85 ? -0.369 -8.393 -12.350 1.00 86.44 85 GLN A C 1
ATOM 697 O O . GLN A 1 85 ? -1.211 -7.525 -12.141 1.00 86.44 85 GLN A O 1
ATOM 702 N N . GLY A 1 86 ? 0.795 -8.419 -11.694 1.00 87.94 86 GLY A N 1
ATOM 703 C CA . GLY A 1 86 ? 1.232 -7.444 -10.695 1.00 87.94 86 GLY A CA 1
ATOM 704 C C . GLY A 1 86 ? 0.702 -7.680 -9.277 1.00 87.94 86 GLY A C 1
ATOM 705 O O . GLY A 1 86 ? 0.875 -6.811 -8.419 1.00 87.94 86 GLY A O 1
ATOM 706 N N . TRP A 1 87 ? 0.022 -8.797 -9.010 1.00 92.62 87 TRP A N 1
ATOM 707 C CA . TRP A 1 87 ? -0.546 -9.083 -7.696 1.00 92.62 87 TRP A CA 1
ATOM 708 C C . TRP A 1 87 ? 0.477 -9.659 -6.731 1.00 92.62 87 TRP A C 1
ATOM 710 O O . TRP A 1 87 ? 1.256 -10.545 -7.072 1.00 92.62 87 TRP A O 1
ATOM 720 N N . VAL A 1 88 ? 0.387 -9.206 -5.483 1.00 92.12 88 VAL A N 1
ATOM 721 C CA . VAL A 1 88 ? 1.216 -9.650 -4.365 1.00 92.12 88 VAL A CA 1
ATOM 722 C C . VAL A 1 88 ? 0.312 -10.247 -3.278 1.00 92.12 88 VAL A C 1
ATOM 724 O O . VAL A 1 88 ? -0.653 -9.594 -2.866 1.00 92.12 88 VAL A O 1
ATOM 727 N N . PRO A 1 89 ? 0.585 -11.466 -2.780 1.00 91.50 89 PRO A N 1
ATOM 728 C CA . PRO A 1 89 ? -0.185 -12.061 -1.689 1.00 91.50 89 PRO A CA 1
ATOM 729 C C . PRO A 1 89 ? -0.058 -11.262 -0.388 1.00 91.50 89 PRO A C 1
ATOM 731 O O . PRO A 1 89 ? 1.036 -10.827 -0.016 1.00 91.50 89 PRO A O 1
ATOM 734 N N . ILE A 1 90 ? -1.148 -11.150 0.373 1.00 88.00 90 ILE A N 1
ATOM 735 C CA . ILE A 1 90 ? -1.142 -10.461 1.678 1.00 88.00 90 ILE A CA 1
ATOM 736 C C . ILE A 1 90 ? -0.174 -11.119 2.654 1.00 88.00 90 ILE A C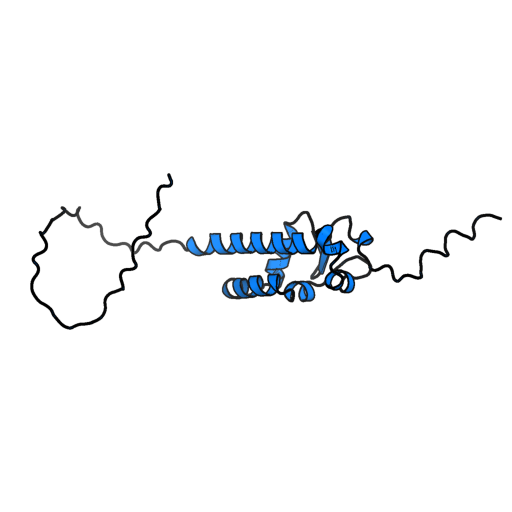 1
ATOM 738 O O . ILE A 1 90 ? 0.476 -10.423 3.429 1.00 88.00 90 ILE A O 1
ATOM 742 N N . SER A 1 91 ? 0.006 -12.437 2.566 1.00 87.50 91 SER A N 1
ATOM 743 C CA . SER A 1 91 ? 0.989 -13.181 3.357 1.00 87.50 91 SER A CA 1
ATOM 744 C C . SER A 1 91 ? 2.420 -12.666 3.175 1.00 87.50 91 SER A C 1
ATOM 746 O O . SER A 1 91 ? 3.213 -12.730 4.109 1.00 87.50 91 SER A O 1
ATOM 748 N N . VAL A 1 92 ? 2.766 -12.137 1.996 1.00 88.69 92 VAL A N 1
ATOM 749 C CA . VAL A 1 92 ? 4.073 -11.504 1.751 1.00 88.69 92 VAL A CA 1
ATOM 750 C C . VAL A 1 92 ? 4.114 -10.129 2.411 1.00 88.69 92 VAL A C 1
ATOM 752 O O . VAL A 1 92 ? 5.062 -9.809 3.123 1.00 88.69 92 VAL A O 1
ATOM 755 N N . ILE A 1 93 ? 3.050 -9.342 2.242 1.00 85.69 93 ILE A N 1
ATOM 756 C CA . ILE A 1 93 ? 2.946 -7.982 2.782 1.00 85.69 93 ILE A CA 1
ATOM 757 C C . ILE A 1 93 ? 2.981 -7.985 4.316 1.00 85.69 93 ILE A C 1
ATOM 759 O O . ILE A 1 93 ? 3.673 -7.170 4.921 1.00 85.69 93 ILE A O 1
ATOM 763 N N . ALA A 1 94 ? 2.306 -8.945 4.949 1.00 82.62 94 ALA A N 1
ATOM 764 C CA . ALA A 1 94 ? 2.290 -9.133 6.397 1.00 82.62 94 ALA A CA 1
ATOM 765 C C . ALA A 1 94 ? 3.680 -9.443 6.984 1.00 82.62 94 ALA A C 1
ATOM 767 O O . ALA A 1 94 ? 3.912 -9.213 8.168 1.00 82.62 94 ALA A O 1
ATOM 768 N N . ARG A 1 95 ? 4.618 -9.938 6.166 1.00 82.88 95 ARG A N 1
ATOM 769 C CA . ARG A 1 95 ? 5.992 -10.257 6.582 1.00 82.88 95 ARG A CA 1
ATOM 770 C C . ARG A 1 95 ? 6.956 -9.077 6.464 1.00 82.88 95 ARG A C 1
ATOM 772 O O . ARG A 1 95 ? 8.083 -9.187 6.942 1.00 82.88 95 ARG A O 1
ATOM 779 N N . PHE A 1 96 ? 6.561 -7.957 5.856 1.00 84.12 96 PHE A N 1
ATOM 780 C CA . PHE A 1 96 ? 7.422 -6.777 5.802 1.00 84.12 96 PHE A CA 1
ATOM 781 C C . PHE A 1 96 ? 7.671 -6.223 7.199 1.00 84.12 96 PHE A C 1
ATOM 783 O O . PHE A 1 96 ? 6.719 -5.999 7.934 1.00 84.12 96 PHE A O 1
ATOM 790 N N . ASN A 1 97 ? 8.924 -5.908 7.542 1.00 79.44 97 ASN A N 1
ATOM 791 C CA . ASN A 1 97 ? 9.299 -5.457 8.890 1.00 79.44 97 ASN A CA 1
ATOM 792 C C . ASN A 1 97 ? 8.394 -4.344 9.448 1.00 79.44 97 ASN A C 1
ATOM 794 O O . ASN A 1 97 ? 8.010 -4.396 10.611 1.00 79.44 97 ASN A O 1
ATOM 798 N N . ARG A 1 98 ? 8.012 -3.350 8.633 1.00 77.81 98 ARG A N 1
ATOM 799 C CA . ARG A 1 98 ? 7.138 -2.259 9.100 1.00 77.81 98 ARG A CA 1
ATOM 800 C C . ARG A 1 98 ? 5.679 -2.678 9.255 1.00 77.81 98 ARG A C 1
ATOM 802 O O . ARG A 1 98 ? 5.025 -2.235 10.192 1.00 77.81 98 ARG A O 1
ATOM 809 N N . VAL A 1 99 ? 5.183 -3.544 8.373 1.00 78.88 99 VAL A N 1
ATOM 810 C CA . VAL A 1 99 ? 3.823 -4.091 8.478 1.00 78.88 99 VAL A CA 1
ATOM 811 C C . VAL A 1 99 ? 3.745 -5.042 9.668 1.00 78.88 99 VAL A C 1
ATOM 813 O O . VAL A 1 99 ? 2.836 -4.900 10.469 1.00 78.88 99 VAL A O 1
ATOM 816 N N . ALA A 1 100 ? 4.744 -5.905 9.862 1.00 77.88 100 ALA A N 1
ATOM 817 C CA . ALA A 1 100 ? 4.845 -6.837 10.979 1.00 77.88 100 ALA A CA 1
ATOM 818 C C . ALA A 1 100 ? 4.774 -6.130 12.345 1.00 77.88 100 ALA A C 1
ATOM 820 O O . ALA A 1 100 ? 4.100 -6.598 13.263 1.00 77.88 100 ALA A O 1
ATOM 821 N N . LEU A 1 101 ? 5.435 -4.976 12.493 1.00 80.81 101 LEU A N 1
ATOM 822 C CA . LEU A 1 101 ? 5.357 -4.170 13.718 1.00 80.81 101 LEU A CA 1
ATOM 823 C C . LEU A 1 101 ? 3.939 -3.635 13.961 1.00 80.81 101 LEU A C 1
ATOM 825 O O . LEU A 1 101 ? 3.420 -3.753 15.071 1.00 80.81 101 LEU A O 1
ATOM 829 N N . LEU A 1 102 ? 3.290 -3.105 12.920 1.00 76.56 102 LEU A N 1
ATOM 830 C CA . LEU A 1 102 ? 1.909 -2.622 13.001 1.00 76.56 102 LEU A CA 1
ATOM 831 C C . LEU A 1 102 ? 0.923 -3.769 13.263 1.00 76.56 102 LEU A C 1
ATOM 833 O O . LEU A 1 102 ? 0.007 -3.621 14.067 1.00 76.56 102 LEU A O 1
ATOM 837 N N . THR A 1 103 ? 1.124 -4.941 12.656 1.00 74.62 103 THR A N 1
ATOM 838 C CA . THR A 1 103 ? 0.255 -6.106 12.856 1.00 74.62 103 THR A CA 1
ATOM 839 C C . THR A 1 103 ? 0.382 -6.698 14.254 1.00 74.62 103 THR A C 1
ATOM 841 O O . THR A 1 103 ? -0.622 -7.141 14.793 1.00 74.62 103 THR A O 1
ATOM 844 N N . ASN A 1 104 ? 1.562 -6.652 14.885 1.00 78.69 104 ASN A N 1
ATOM 845 C CA . ASN A 1 104 ? 1.712 -7.027 16.299 1.00 78.69 104 ASN A CA 1
ATOM 846 C C . ASN A 1 104 ? 0.915 -6.094 17.223 1.00 78.69 104 ASN A C 1
ATOM 848 O O . ASN A 1 104 ? 0.301 -6.549 18.184 1.00 78.69 104 ASN A O 1
ATOM 852 N N . GLN A 1 105 ? 0.880 -4.794 16.919 1.00 75.56 105 GLN A N 1
ATOM 853 C CA . GLN A 1 105 ? 0.032 -3.851 17.655 1.00 75.56 105 GLN A CA 1
ATOM 854 C C . GLN A 1 105 ? -1.458 -4.132 17.407 1.00 75.56 105 GLN A C 1
ATOM 856 O O . GLN A 1 105 ? -2.261 -4.079 18.335 1.00 75.56 105 GLN A O 1
ATOM 861 N N . LEU A 1 106 ? -1.820 -4.496 16.173 1.00 75.06 106 LEU A N 1
ATOM 862 C CA . LEU A 1 106 ? -3.185 -4.867 15.801 1.00 75.06 106 LEU A CA 1
ATOM 863 C C . LEU A 1 106 ? -3.634 -6.199 16.409 1.00 75.06 106 LEU A C 1
ATOM 865 O O . LEU A 1 106 ? -4.812 -6.317 16.715 1.00 75.06 106 LEU A O 1
ATOM 869 N N . MET A 1 107 ? -2.743 -7.169 16.648 1.00 73.75 107 MET A N 1
ATOM 870 C CA . MET A 1 107 ? -3.087 -8.437 17.317 1.00 73.75 107 MET A CA 1
ATOM 871 C C . MET A 1 107 ? -3.719 -8.229 18.691 1.00 73.75 107 MET A C 1
ATOM 873 O O . MET A 1 107 ? -4.584 -8.999 19.092 1.00 73.75 107 MET A O 1
ATOM 877 N N . GLN A 1 108 ? -3.322 -7.169 19.395 1.00 69.50 108 GLN A N 1
ATOM 878 C CA . GLN A 1 108 ? -3.895 -6.825 20.697 1.00 69.50 108 GLN A CA 1
ATOM 879 C C . GLN A 1 108 ? -5.317 -6.250 20.586 1.00 69.50 108 GLN A C 1
ATOM 881 O O . GLN A 1 108 ? -6.019 -6.148 21.588 1.00 69.50 108 GLN A O 1
ATOM 886 N N . LEU A 1 109 ? -5.737 -5.843 19.382 1.00 67.69 109 LEU A N 1
ATOM 887 C CA . LEU A 1 109 ? -6.993 -5.134 19.123 1.00 67.69 109 LEU A CA 1
ATOM 888 C C . LEU A 1 109 ? -7.956 -5.915 18.215 1.00 67.69 109 LEU A C 1
ATOM 890 O O . LEU A 1 109 ? -9.161 -5.682 18.269 1.00 67.69 109 LEU A O 1
ATOM 894 N N . THR A 1 110 ? -7.461 -6.825 17.372 1.00 69.62 110 THR A N 1
ATOM 895 C CA . THR A 1 110 ? -8.272 -7.622 16.446 1.00 69.62 110 THR A CA 1
ATOM 896 C C . THR A 1 110 ? -7.739 -9.043 16.295 1.00 69.62 110 THR A C 1
ATOM 898 O O . THR A 1 110 ? -6.542 -9.270 16.137 1.00 69.62 110 THR A O 1
ATOM 901 N N . ASN A 1 111 ? -8.661 -10.007 16.255 1.00 75.19 111 ASN A N 1
ATOM 902 C CA . ASN A 1 111 ? -8.352 -11.419 16.019 1.00 75.19 111 ASN A CA 1
ATOM 903 C C . ASN A 1 111 ? -8.138 -11.747 14.531 1.00 75.19 111 ASN A C 1
ATOM 905 O O . ASN A 1 111 ? -7.701 -12.846 14.203 1.00 75.19 111 ASN A O 1
ATOM 909 N N . ASN A 1 112 ? -8.455 -10.819 13.616 1.00 81.38 112 ASN A N 1
ATOM 910 C CA . ASN A 1 112 ? -8.351 -11.052 12.175 1.00 81.38 112 ASN A CA 1
ATOM 911 C C . ASN A 1 112 ? -7.614 -9.908 11.462 1.00 81.38 112 ASN A C 1
ATOM 913 O O . ASN A 1 112 ? -8.205 -8.960 10.942 1.00 81.38 112 ASN A O 1
ATOM 917 N N . ILE A 1 113 ? -6.286 -10.017 11.450 1.00 81.12 113 ILE A N 1
ATOM 918 C CA . ILE A 1 113 ? -5.372 -9.034 10.856 1.00 81.12 113 ILE A CA 1
ATOM 919 C C . ILE A 1 113 ? -5.526 -8.979 9.333 1.00 81.12 113 ILE A C 1
ATOM 921 O O . ILE A 1 113 ? -5.485 -7.898 8.752 1.00 81.12 113 ILE A O 1
ATOM 925 N N . GLN A 1 114 ? -5.713 -10.129 8.678 1.00 82.94 114 GLN A N 1
ATOM 926 C CA . GLN A 1 114 ? -5.822 -10.189 7.219 1.00 82.94 114 GLN A CA 1
ATOM 927 C C . GLN A 1 114 ? -7.054 -9.425 6.737 1.00 82.94 114 GLN A C 1
ATOM 929 O O . GLN A 1 114 ? -6.934 -8.560 5.869 1.00 82.94 114 GLN A O 1
ATOM 934 N N . GLN A 1 115 ? -8.207 -9.653 7.376 1.00 84.00 115 GLN A N 1
ATOM 935 C CA . GLN A 1 115 ? -9.421 -8.895 7.087 1.00 84.00 115 GLN A CA 1
ATOM 936 C C . GLN A 1 115 ? -9.217 -7.402 7.340 1.00 84.00 115 GLN A C 1
ATOM 938 O O . GLN A 1 115 ? -9.648 -6.572 6.547 1.00 84.00 115 GLN A O 1
ATOM 943 N N . PHE A 1 116 ? -8.521 -7.040 8.416 1.00 84.62 116 PHE A N 1
ATOM 944 C CA . PHE A 1 116 ? -8.246 -5.641 8.719 1.00 84.62 116 PHE A CA 1
ATOM 945 C C . PHE A 1 116 ? -7.391 -4.957 7.642 1.00 84.62 116 PHE A C 1
ATOM 947 O O . PHE A 1 116 ? -7.699 -3.832 7.240 1.00 84.62 116 PHE A O 1
ATOM 954 N N . ILE A 1 117 ? -6.345 -5.631 7.151 1.00 85.06 117 ILE A N 1
ATOM 955 C CA . ILE A 1 117 ? -5.520 -5.135 6.043 1.00 85.06 117 ILE A CA 1
ATOM 956 C C . ILE A 1 117 ? -6.393 -4.970 4.797 1.00 85.06 117 ILE A C 1
ATOM 958 O O . ILE A 1 117 ? -6.377 -3.900 4.200 1.00 85.06 117 ILE A O 1
ATOM 962 N N . LEU A 1 118 ? -7.201 -5.973 4.444 1.00 87.12 118 LEU A N 1
ATOM 963 C CA . LEU A 1 118 ? -8.103 -5.929 3.288 1.00 87.12 118 LEU A CA 1
ATOM 964 C C . LEU A 1 118 ? -9.064 -4.739 3.338 1.00 87.12 118 LEU A C 1
ATOM 966 O O . LEU A 1 118 ? -9.122 -3.965 2.384 1.00 87.12 118 LEU A O 1
ATOM 970 N N . GLU A 1 119 ? -9.786 -4.567 4.447 1.00 86.25 119 GLU A N 1
ATOM 971 C CA . GLU A 1 119 ? -10.725 -3.454 4.618 1.00 86.25 119 GLU A CA 1
ATOM 972 C C . GLU A 1 119 ? -10.009 -2.103 4.539 1.00 86.25 119 GLU A C 1
ATOM 974 O O . GLU A 1 119 ? -10.496 -1.185 3.887 1.00 86.25 119 GLU A O 1
ATOM 979 N N . THR A 1 120 ? -8.815 -1.991 5.128 1.00 86.12 120 THR A N 1
ATOM 980 C CA . THR A 1 120 ? -8.018 -0.757 5.056 1.00 86.12 120 THR A CA 1
ATOM 981 C C . THR A 1 120 ? -7.559 -0.472 3.624 1.00 86.12 120 THR A C 1
ATOM 983 O O . THR A 1 120 ? -7.632 0.662 3.163 1.00 86.12 120 THR A O 1
ATOM 986 N N . MET A 1 121 ? -7.124 -1.496 2.887 1.00 87.44 121 MET A N 1
ATOM 987 C CA . MET A 1 121 ? -6.655 -1.346 1.507 1.00 87.44 121 MET A CA 1
ATOM 988 C C . MET A 1 121 ? -7.781 -1.049 0.519 1.00 87.44 121 MET A C 1
ATOM 990 O O . MET A 1 121 ? -7.549 -0.348 -0.462 1.00 87.44 121 MET A O 1
ATOM 994 N N . ARG A 1 122 ? -9.009 -1.512 0.784 1.00 86.88 122 ARG A N 1
ATOM 995 C CA . ARG A 1 122 ? -10.192 -1.147 -0.015 1.00 86.88 122 ARG A CA 1
ATOM 996 C C . ARG A 1 122 ? -10.480 0.356 -0.000 1.00 86.88 122 ARG A C 1
ATOM 998 O O . ARG A 1 122 ? -11.086 0.850 -0.945 1.00 86.88 122 ARG A O 1
ATOM 1005 N N . LEU A 1 123 ? -10.041 1.072 1.037 1.00 84.31 123 LEU A N 1
ATOM 1006 C CA . LEU A 1 123 ? -10.183 2.528 1.140 1.00 84.31 123 LEU A CA 1
ATOM 1007 C C . LEU A 1 123 ? -9.129 3.292 0.325 1.00 84.31 123 LEU A C 1
ATOM 1009 O O . LEU A 1 123 ? -9.323 4.471 0.036 1.00 84.31 123 LEU A O 1
ATOM 1013 N N . SER A 1 124 ? -8.014 2.652 -0.040 1.00 86.69 124 SER A N 1
ATOM 1014 C CA . SER A 1 124 ? -6.932 3.313 -0.770 1.00 86.69 124 SER A CA 1
ATOM 1015 C C . SER A 1 124 ? -7.268 3.479 -2.255 1.00 86.69 124 SER A C 1
ATOM 1017 O O . SER A 1 124 ? -7.831 2.600 -2.912 1.00 86.69 124 SER A O 1
ATOM 1019 N N . THR A 1 125 ? -6.872 4.621 -2.818 1.00 86.88 125 THR A N 1
ATOM 1020 C CA . THR A 1 125 ? -6.960 4.910 -4.259 1.00 86.88 125 THR A CA 1
ATOM 1021 C C . THR A 1 125 ? -5.704 4.477 -5.021 1.00 86.88 125 THR A C 1
ATOM 1023 O O . THR A 1 125 ? -5.710 4.421 -6.251 1.00 86.88 125 THR A O 1
ATOM 1026 N N . VAL A 1 126 ? -4.628 4.150 -4.301 1.00 87.56 126 VAL A N 1
ATOM 1027 C CA . VAL A 1 126 ? -3.306 3.799 -4.837 1.00 87.56 126 VAL A CA 1
ATOM 1028 C C . VAL A 1 126 ? -3.234 2.317 -5.193 1.00 87.56 126 VAL A C 1
ATOM 1030 O O . VAL A 1 126 ? -2.583 1.957 -6.179 1.00 87.56 126 VAL A O 1
ATOM 1033 N N . VAL A 1 127 ? -3.904 1.464 -4.420 1.00 90.75 127 VAL A N 1
ATOM 1034 C CA . VAL A 1 127 ? -3.887 0.007 -4.588 1.00 90.75 127 VAL A CA 1
ATOM 1035 C C . VAL A 1 127 ? -5.269 -0.554 -4.928 1.00 90.75 127 VAL A C 1
ATOM 1037 O O . VAL A 1 127 ? -6.305 0.100 -4.786 1.00 90.75 127 VAL A O 1
ATOM 1040 N N . GLU A 1 128 ? -5.272 -1.774 -5.446 1.00 91.00 128 GLU A N 1
ATOM 1041 C CA . GLU A 1 128 ? -6.451 -2.601 -5.677 1.00 91.00 128 GLU A CA 1
ATOM 1042 C C . GLU A 1 128 ? -6.320 -3.892 -4.877 1.00 91.00 128 GLU A C 1
ATOM 1044 O O . GLU A 1 128 ? -5.215 -4.389 -4.647 1.00 91.00 128 GLU A O 1
ATOM 1049 N N . VAL A 1 129 ? -7.463 -4.435 -4.469 1.00 90.69 129 VAL A N 1
ATOM 1050 C CA . VAL A 1 129 ? -7.553 -5.647 -3.659 1.00 90.69 129 VAL A CA 1
ATOM 1051 C C . VAL A 1 129 ? -8.411 -6.663 -4.398 1.00 90.69 129 VAL A C 1
ATOM 1053 O O . VAL A 1 129 ? -9.531 -6.348 -4.799 1.00 90.69 129 VAL A O 1
ATOM 1056 N N . GLN A 1 130 ? -7.907 -7.885 -4.548 1.00 89.62 130 GLN A N 1
ATOM 1057 C CA . GLN A 1 130 ? -8.645 -9.001 -5.133 1.00 89.62 130 GLN A CA 1
ATOM 1058 C C . GLN A 1 130 ? -8.405 -10.258 -4.299 1.00 89.62 130 GLN A C 1
ATOM 1060 O O . GLN A 1 130 ? -7.289 -10.771 -4.239 1.00 89.62 130 GLN A O 1
ATOM 1065 N N . GLY A 1 131 ? -9.460 -10.762 -3.652 1.00 88.25 131 GLY A N 1
ATOM 1066 C CA . GLY A 1 131 ? -9.340 -11.888 -2.723 1.00 88.25 131 GLY A CA 1
ATOM 1067 C C . GLY A 1 131 ? -8.325 -11.577 -1.623 1.00 88.25 131 GLY A C 1
ATOM 1068 O O . GLY A 1 131 ? -8.476 -10.582 -0.922 1.00 88.25 131 GLY A O 1
ATOM 1069 N N . GLU A 1 132 ? -7.274 -12.392 -1.525 1.00 88.62 132 GLU A N 1
ATOM 1070 C CA . GLU A 1 132 ? -6.166 -12.238 -0.567 1.00 88.62 132 GLU A CA 1
ATOM 1071 C C . GLU A 1 132 ? -4.891 -11.651 -1.203 1.00 88.62 132 GLU A C 1
ATOM 1073 O O . GLU A 1 132 ? -3.766 -11.898 -0.752 1.00 88.62 132 GLU A O 1
ATOM 1078 N N . LYS A 1 133 ? -5.047 -10.886 -2.288 1.00 90.75 133 LYS A N 1
ATOM 1079 C CA . LYS A 1 133 ? -3.946 -10.256 -3.018 1.00 90.75 133 LYS A CA 1
ATOM 1080 C C . LYS A 1 133 ? -4.145 -8.749 -3.164 1.00 90.75 133 LYS A C 1
ATOM 1082 O O . LYS A 1 133 ? -5.271 -8.252 -3.229 1.00 90.75 133 LYS A O 1
ATOM 1087 N N . ILE A 1 134 ? -3.028 -8.029 -3.248 1.00 91.38 134 ILE A N 1
ATOM 1088 C CA . ILE A 1 134 ? -2.968 -6.572 -3.402 1.00 91.38 134 ILE A CA 1
ATOM 1089 C C . ILE A 1 134 ? -2.077 -6.229 -4.597 1.00 91.38 134 ILE A C 1
ATOM 1091 O O . ILE A 1 134 ? -1.053 -6.874 -4.818 1.00 91.38 134 ILE A O 1
ATOM 1095 N N . ARG A 1 135 ? -2.454 -5.208 -5.366 1.00 91.81 135 ARG A N 1
ATOM 1096 C CA . ARG A 1 135 ? -1.694 -4.724 -6.526 1.00 91.81 135 ARG A CA 1
ATOM 1097 C C . ARG A 1 135 ? -1.717 -3.201 -6.618 1.00 91.81 135 ARG A C 1
ATOM 1099 O O . ARG A 1 135 ? -2.671 -2.560 -6.187 1.00 91.81 135 ARG A O 1
ATOM 1106 N N . ARG A 1 136 ? -0.698 -2.614 -7.255 1.00 91.81 136 ARG A N 1
ATOM 1107 C CA . ARG A 1 136 ? -0.687 -1.196 -7.652 1.00 91.81 136 ARG A CA 1
ATOM 1108 C C . ARG A 1 136 ? -1.751 -0.896 -8.718 1.00 91.81 136 ARG A C 1
ATOM 1110 O O . ARG A 1 136 ? -1.750 -1.499 -9.789 1.00 91.81 136 ARG A O 1
ATOM 1117 N N . ARG A 1 137 ? -2.619 0.086 -8.467 1.00 90.56 137 ARG A N 1
ATOM 1118 C CA . ARG A 1 137 ? -3.647 0.522 -9.425 1.00 90.56 137 ARG A CA 1
ATOM 1119 C C . ARG A 1 137 ? -3.017 1.146 -10.680 1.00 90.56 137 ARG A C 1
ATOM 1121 O O . ARG A 1 137 ? -2.071 1.918 -10.564 1.00 90.56 137 ARG A O 1
ATOM 1128 N N . ASN A 1 138 ? -3.566 0.847 -11.860 1.00 82.50 138 ASN A N 1
ATOM 1129 C CA . ASN A 1 138 ? -3.267 1.436 -13.185 1.00 82.50 138 ASN A CA 1
ATOM 1130 C C . ASN A 1 138 ? -1.848 1.276 -13.775 1.00 82.50 138 ASN A C 1
ATOM 1132 O O . ASN A 1 138 ? -1.724 1.246 -14.995 1.00 82.50 138 ASN A O 1
ATOM 1136 N N . VAL A 1 139 ? -0.787 1.182 -12.968 1.00 83.00 139 VAL A N 1
ATOM 1137 C CA . VAL A 1 139 ? 0.613 1.259 -13.448 1.00 83.00 139 VAL A CA 1
ATOM 1138 C C . VAL A 1 139 ? 1.468 0.034 -13.111 1.00 83.00 139 VAL A C 1
ATOM 1140 O O . VAL A 1 139 ? 2.683 0.062 -13.279 1.00 83.00 139 VAL A O 1
ATOM 1143 N N . TRP A 1 140 ? 0.856 -1.063 -12.660 1.00 83.06 140 TRP A N 1
ATOM 1144 C CA . TRP A 1 140 ? 1.566 -2.284 -12.256 1.00 83.06 140 TRP A CA 1
ATOM 1145 C C . TRP A 1 140 ? 2.464 -2.877 -13.357 1.00 83.06 140 TRP A C 1
ATOM 1147 O O . TRP A 1 140 ? 3.558 -3.346 -13.054 1.00 83.06 140 TRP A O 1
ATOM 1157 N N . GLY A 1 141 ? 2.048 -2.806 -14.627 1.00 81.62 141 GLY A N 1
ATOM 1158 C CA . GLY A 1 141 ? 2.770 -3.412 -15.755 1.00 81.62 141 GLY A CA 1
ATOM 1159 C C . GLY A 1 141 ? 4.176 -2.846 -15.982 1.00 81.62 141 GLY A C 1
ATOM 1160 O O . GLY A 1 141 ? 5.045 -3.552 -16.482 1.00 81.62 141 GLY A O 1
ATOM 1161 N N . ASN A 1 142 ? 4.435 -1.611 -15.543 1.00 8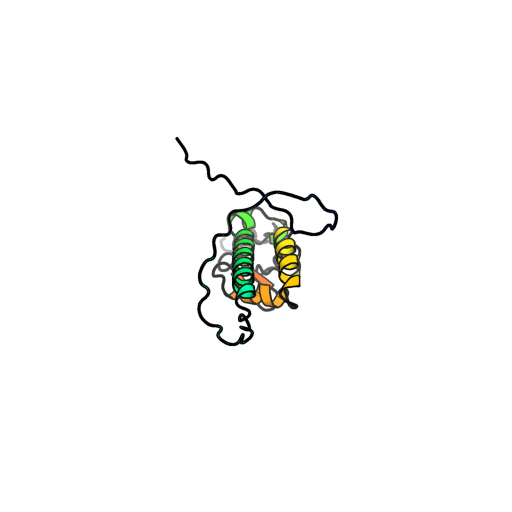4.25 142 ASN A N 1
ATOM 1162 C CA . ASN A 1 142 ? 5.753 -0.977 -15.653 1.00 84.25 142 ASN A CA 1
ATOM 1163 C C . ASN A 1 142 ? 6.791 -1.571 -14.685 1.00 84.25 142 ASN A C 1
ATOM 1165 O O . ASN A 1 142 ? 7.984 -1.316 -14.835 1.00 84.25 142 ASN A O 1
ATOM 1169 N N . TYR A 1 143 ? 6.344 -2.328 -13.677 1.00 83.50 143 TYR A N 1
ATOM 1170 C CA . TYR A 1 143 ? 7.191 -2.837 -12.596 1.00 83.50 143 TYR A CA 1
ATOM 1171 C C . TYR A 1 143 ? 7.416 -4.342 -12.645 1.00 83.50 143 TYR A C 1
ATOM 1173 O O . TYR A 1 143 ? 8.232 -4.849 -11.871 1.00 83.50 143 TYR A O 1
ATOM 1181 N N . LEU A 1 144 ? 6.757 -5.054 -13.561 1.00 82.19 144 LEU A N 1
ATOM 1182 C CA . LEU A 1 144 ? 7.058 -6.461 -13.789 1.00 82.19 144 LEU A CA 1
ATOM 1183 C C . LEU A 1 144 ? 8.544 -6.612 -14.130 1.00 82.19 144 LEU A C 1
ATOM 1185 O O . LEU A 1 144 ? 9.134 -5.772 -14.820 1.00 82.19 144 LEU A O 1
ATOM 1189 N N . LEU A 1 145 ? 9.188 -7.649 -13.594 1.00 76.38 145 LEU A N 1
ATOM 1190 C CA . LEU A 1 145 ? 10.486 -8.043 -14.120 1.00 76.38 145 LEU A CA 1
ATOM 1191 C C . LEU A 1 145 ? 10.211 -8.620 -15.503 1.00 76.38 145 LEU A C 1
ATOM 1193 O O . LEU A 1 145 ? 9.712 -9.732 -15.632 1.00 76.38 145 LEU A O 1
ATOM 1197 N N . THR A 1 146 ? 10.469 -7.831 -16.541 1.00 65.12 146 THR A N 1
ATOM 1198 C CA . THR A 1 146 ? 10.537 -8.372 -17.888 1.00 65.12 146 THR A CA 1
ATOM 1199 C C . THR A 1 146 ? 11.716 -9.332 -17.903 1.00 65.12 146 THR A C 1
ATOM 1201 O O . THR A 1 146 ? 12.872 -8.910 -17.922 1.00 65.12 146 THR A O 1
ATOM 1204 N N . ASP A 1 147 ? 11.430 -10.631 -17.834 1.00 57.41 147 ASP A N 1
ATOM 1205 C CA . ASP A 1 147 ? 12.424 -11.657 -18.116 1.00 57.41 147 ASP A CA 1
ATOM 1206 C C . ASP A 1 147 ? 12.999 -11.323 -19.499 1.00 57.41 147 ASP A C 1
ATOM 1208 O O . ASP A 1 147 ? 12.263 -11.205 -20.485 1.00 57.41 147 ASP A O 1
ATOM 1212 N N . GLY A 1 148 ? 14.286 -10.979 -19.534 1.00 52.84 148 GLY A N 1
ATOM 1213 C CA . GLY A 1 148 ? 14.906 -10.123 -20.549 1.00 52.84 148 GLY A CA 1
ATOM 1214 C C . GLY A 1 148 ? 15.052 -10.725 -21.949 1.00 52.84 148 GLY A C 1
ATOM 1215 O O . GLY A 1 148 ? 16.046 -10.448 -22.613 1.00 52.84 148 GLY A O 1
ATOM 1216 N N . VAL A 1 149 ? 14.111 -11.547 -22.422 1.00 54.97 149 VAL A N 1
ATOM 1217 C CA . VAL A 1 149 ? 14.276 -12.337 -23.651 1.00 54.97 149 VAL A CA 1
ATOM 1218 C C . VAL A 1 149 ? 13.079 -12.273 -24.617 1.00 54.97 149 VAL A C 1
ATOM 1220 O O . VAL A 1 149 ? 13.266 -12.505 -25.807 1.00 54.97 149 VAL A O 1
ATOM 1223 N N . ALA A 1 150 ? 11.863 -11.889 -24.208 1.00 51.31 150 ALA A N 1
ATOM 1224 C CA . ALA A 1 150 ? 10.687 -12.137 -25.064 1.00 51.31 150 ALA A CA 1
ATOM 1225 C C . ALA A 1 150 ? 10.249 -11.012 -26.034 1.00 51.31 150 ALA A C 1
ATOM 1227 O O . ALA A 1 150 ? 9.531 -11.300 -26.989 1.00 51.31 150 ALA A O 1
ATOM 1228 N N . THR A 1 151 ? 10.670 -9.750 -25.881 1.00 48.59 151 THR A N 1
ATOM 1229 C CA . THR A 1 151 ? 10.018 -8.633 -26.622 1.00 48.59 151 THR A CA 1
ATOM 1230 C C . THR A 1 151 ? 10.851 -8.011 -27.751 1.00 48.59 151 THR A C 1
ATOM 1232 O O . THR A 1 151 ? 10.565 -6.900 -28.191 1.00 48.59 151 THR A O 1
ATOM 1235 N N . ARG A 1 152 ? 11.881 -8.698 -28.271 1.00 43.56 152 ARG A N 1
ATOM 1236 C CA . ARG A 1 152 ? 12.649 -8.212 -29.443 1.00 43.56 152 ARG A CA 1
ATOM 1237 C C . ARG A 1 152 ? 12.413 -8.955 -30.759 1.00 43.56 152 ARG A C 1
ATOM 1239 O O . ARG A 1 152 ? 12.957 -8.519 -31.768 1.00 43.56 152 ARG A O 1
ATOM 1246 N N . LEU A 1 153 ? 11.583 -10.002 -30.795 1.00 47.94 153 LEU A N 1
ATOM 1247 C CA . LEU A 1 153 ? 11.386 -10.804 -32.017 1.00 47.94 153 LEU A CA 1
ATOM 1248 C C . LEU A 1 153 ? 10.026 -10.646 -32.716 1.00 47.94 153 LEU A C 1
ATOM 1250 O O . LEU A 1 153 ? 9.864 -11.173 -33.810 1.00 47.94 153 LEU A O 1
ATOM 1254 N N . THR A 1 154 ? 9.069 -9.881 -32.185 1.00 53.03 154 THR A N 1
ATOM 1255 C CA . THR A 1 154 ? 7.763 -9.708 -32.860 1.00 53.03 154 THR A CA 1
ATOM 1256 C C . THR A 1 154 ? 7.698 -8.532 -33.843 1.00 53.03 154 THR A C 1
ATOM 1258 O O . THR A 1 154 ? 6.757 -8.465 -34.626 1.00 53.03 154 THR A O 1
ATOM 1261 N N . ASN A 1 155 ? 8.709 -7.652 -33.888 1.00 49.12 155 ASN A N 1
ATOM 1262 C CA . ASN A 1 155 ? 8.693 -6.442 -34.733 1.00 49.12 155 ASN A CA 1
ATOM 1263 C C . ASN A 1 155 ? 9.655 -6.462 -35.940 1.00 49.12 155 ASN A C 1
ATOM 1265 O O . ASN A 1 155 ? 9.905 -5.412 -36.527 1.00 49.12 155 ASN A O 1
ATOM 1269 N N . LEU A 1 156 ? 10.184 -7.625 -36.339 1.00 54.59 156 LEU A N 1
ATOM 1270 C CA . LEU A 1 156 ? 11.135 -7.728 -37.462 1.00 54.59 156 LEU A CA 1
ATOM 1271 C C . LEU A 1 156 ? 10.715 -8.669 -38.604 1.00 54.59 156 LEU A C 1
ATOM 1273 O O . LEU A 1 156 ? 11.524 -8.901 -39.492 1.00 54.59 156 LEU A O 1
ATOM 1277 N N . ASN A 1 157 ? 9.466 -9.159 -38.647 1.00 48.53 157 ASN A N 1
ATOM 1278 C CA . ASN A 1 157 ? 9.005 -10.036 -39.740 1.00 48.53 157 ASN A CA 1
ATOM 1279 C C . ASN A 1 157 ? 7.741 -9.555 -40.479 1.00 48.53 157 ASN A C 1
ATOM 1281 O O . ASN A 1 157 ? 6.960 -10.361 -40.975 1.00 48.53 157 ASN A O 1
ATOM 1285 N N . ILE A 1 158 ? 7.516 -8.241 -40.554 1.00 55.22 158 ILE A N 1
ATOM 1286 C CA . ILE A 1 158 ? 6.421 -7.679 -41.362 1.00 55.22 158 ILE A CA 1
ATOM 1287 C C . ILE A 1 158 ? 6.929 -6.497 -42.188 1.00 55.22 158 ILE A C 1
ATOM 1289 O O . ILE A 1 158 ? 6.441 -5.380 -42.045 1.00 55.22 158 ILE A O 1
ATOM 1293 N N . ARG A 1 159 ? 7.971 -6.714 -42.998 1.00 47.72 159 ARG A N 1
ATOM 1294 C CA . ARG A 1 159 ? 8.357 -5.844 -44.123 1.00 47.72 159 ARG A CA 1
ATOM 1295 C C . ARG A 1 159 ? 9.543 -6.449 -44.875 1.00 47.72 159 ARG A C 1
ATOM 1297 O O . ARG A 1 159 ? 10.657 -6.395 -44.363 1.00 47.72 159 ARG A O 1
ATOM 1304 N N . GLY A 1 160 ? 9.290 -6.925 -46.093 1.00 42.75 160 GLY A N 1
ATOM 1305 C CA . GLY A 1 160 ? 10.312 -7.236 -47.098 1.00 42.75 160 GLY A CA 1
ATOM 1306 C C . GLY A 1 160 ? 10.259 -8.669 -47.566 1.00 42.75 160 GLY A C 1
ATOM 1307 O O . GLY A 1 160 ? 11.097 -9.446 -47.071 1.00 42.75 160 GLY A O 1
#

Radius of gyration: 29.41 Å; chains: 1; bounding box: 41×47×110 Å

pLDDT: mean 70.42, std 18.38, range [37.31, 92.62]

Sequence (160 aa):
MSPSIMRPPLRPFPGNPMGFHDVPHPIYIMPQPPSVPFVPYQVPNAMFFPALDSLRAQLLHQIEYYFSDQNLSKDEFLRRHMDDQGWVPISVIARFNRVALLTNQLMQLTNNIQQFILETMRLSTVVEVQGEKIRRRNVWGNYLLTDGVATRLTNLNIRG

InterPro domains:
  IPR006630 La-type HTH domain [PF05383] (60-110)
  IPR006630 La-type HTH domain [PS50961] (49-146)
  IPR006630 La-type HTH domain [SM00715] (53-137)
  IPR036388 Winged helix-like DNA-binding domain superfamily [G3DSA:1.10.10.10] (51-142)
  IPR036390 Winged helix DNA-binding domain superfamily [SSF46785] (47-144)
  IPR045180 La domain containing protein [PTHR22792] (54-143)